Protein AF-A0A5C5ULB0-F1 (afdb_monomer_lite)

Foldseek 3Di:
DAWQAAAADVVDDPGDKDWDDDDDDPLIAIDHWTWDADPPPGDIDTDGPCCVSVPD

pLDDT: mean 85.69, std 11.92, range [55.59, 98.25]

Radius of gyration: 13.54 Å; chains: 1; bounding box: 31×30×35 Å

Secondary structure (DSSP, 8-state):
-EEEE----TT-SS---EEEE-SSTT-EEEEPPEEEE-TTT--EEEE-S-GGGGT-

Sequence (56 aa):
MIAGCKVTVEGGMYGLKISRKGGGLFRRASAKPKAAVCPKCGYTALYIDNPSEFTR

Structure (mmCIF, N/CA/C/O backbone):
data_AF-A0A5C5ULB0-F1
#
_entry.id   AF-A0A5C5ULB0-F1
#
loop_
_atom_site.group_PDB
_atom_site.id
_atom_site.type_symbol
_atom_site.label_atom_id
_atom_site.label_alt_id
_atom_site.label_comp_id
_atom_site.label_asym_id
_atom_site.label_entity_id
_atom_site.label_seq_id
_atom_site.pdbx_PDB_ins_code
_atom_site.Cartn_x
_atom_site.Cartn_y
_atom_site.Cartn_z
_atom_site.occupancy
_atom_site.B_iso_or_equiv
_atom_site.auth_seq_id
_atom_site.auth_comp_id
_atom_site.auth_asym_id
_atom_site.auth_atom_id
_atom_site.pdbx_PDB_model_num
ATOM 1 N N . MET A 1 1 ? -8.069 -7.217 9.578 1.00 93.44 1 MET A N 1
ATOM 2 C CA . MET A 1 1 ? -7.474 -5.967 9.056 1.00 93.44 1 MET A CA 1
ATOM 3 C C . MET A 1 1 ? -8.415 -5.426 7.992 1.00 93.44 1 MET A C 1
ATOM 5 O O . MET A 1 1 ? -8.879 -6.221 7.187 1.00 93.44 1 MET A O 1
ATOM 9 N N . ILE A 1 2 ? -8.726 -4.132 8.004 1.00 96.69 2 ILE A N 1
ATOM 10 C CA . ILE A 1 2 ? -9.458 -3.454 6.928 1.00 96.69 2 ILE A CA 1
ATOM 11 C C . ILE A 1 2 ? -8.440 -3.170 5.827 1.00 96.69 2 ILE A C 1
ATOM 13 O O . ILE A 1 2 ? -7.504 -2.411 6.059 1.00 96.69 2 ILE A O 1
ATOM 17 N N . ALA A 1 3 ? -8.568 -3.838 4.683 1.00 95.38 3 ALA A N 1
ATOM 18 C CA . ALA A 1 3 ? -7.649 -3.717 3.553 1.00 95.38 3 ALA A CA 1
ATOM 19 C C . ALA A 1 3 ? -8.127 -2.660 2.544 1.00 95.38 3 ALA A C 1
ATOM 21 O O . ALA A 1 3 ? -9.272 -2.216 2.583 1.00 95.38 3 ALA A O 1
ATOM 22 N N . GLY A 1 4 ? -7.251 -2.277 1.615 1.00 94.00 4 GLY A N 1
ATOM 23 C CA . GLY A 1 4 ? -7.579 -1.335 0.543 1.00 94.00 4 GLY A CA 1
ATOM 24 C C . GLY A 1 4 ? -7.570 0.134 0.967 1.00 94.00 4 GLY A C 1
ATOM 25 O O . GLY A 1 4 ? -8.039 0.983 0.212 1.00 94.00 4 GLY A O 1
ATOM 26 N N . CYS A 1 5 ? -7.021 0.459 2.138 1.00 93.38 5 CYS A N 1
ATOM 27 C CA . CYS A 1 5 ? -6.885 1.841 2.580 1.00 93.38 5 CYS A CA 1
ATOM 28 C C . CYS A 1 5 ? -5.862 2.586 1.706 1.00 93.38 5 CYS A C 1
ATOM 30 O O . CYS A 1 5 ? -4.821 2.040 1.321 1.00 93.38 5 CYS A O 1
ATOM 32 N N . LYS A 1 6 ? -6.153 3.853 1.398 1.00 90.75 6 LYS A N 1
ATOM 33 C CA . LYS A 1 6 ? -5.266 4.732 0.628 1.00 90.75 6 LYS A CA 1
ATOM 34 C C . LYS A 1 6 ? -4.276 5.419 1.563 1.00 90.75 6 LYS A C 1
ATOM 36 O O . LYS A 1 6 ? -4.668 5.875 2.630 1.00 90.75 6 LYS A O 1
ATOM 41 N N . VAL A 1 7 ? -3.018 5.529 1.139 1.00 89.19 7 VAL A N 1
ATOM 42 C CA . VAL A 1 7 ? -1.981 6.255 1.885 1.00 89.19 7 VAL A CA 1
ATOM 43 C C . VAL A 1 7 ? -1.581 7.504 1.117 1.00 89.19 7 VAL A C 1
ATOM 45 O O . VAL A 1 7 ? -1.140 7.431 -0.033 1.00 89.19 7 VAL A O 1
ATOM 48 N N . THR A 1 8 ? -1.742 8.652 1.760 1.00 89.94 8 THR A N 1
ATOM 49 C CA . THR A 1 8 ? -1.376 9.972 1.242 1.00 89.94 8 THR A CA 1
ATOM 50 C C . THR A 1 8 ? -0.484 10.678 2.253 1.00 89.94 8 THR A C 1
ATOM 52 O O . THR A 1 8 ? -0.611 10.446 3.450 1.00 89.94 8 THR A O 1
ATOM 55 N N . VAL A 1 9 ? 0.423 11.526 1.775 1.00 86.19 9 VAL A N 1
ATOM 56 C CA . VAL A 1 9 ? 1.217 12.408 2.638 1.00 86.19 9 VAL A CA 1
ATOM 57 C C . VAL A 1 9 ? 0.469 13.732 2.730 1.00 86.19 9 VAL A C 1
ATOM 59 O O . VAL A 1 9 ? 0.074 14.273 1.697 1.00 86.19 9 VAL A O 1
ATOM 62 N N . GLU A 1 10 ? 0.239 14.242 3.935 1.00 84.88 10 GLU A N 1
ATOM 63 C CA . GLU A 1 10 ? -0.414 15.541 4.117 1.00 84.88 10 GLU A CA 1
ATOM 64 C C . GLU A 1 10 ? 0.423 16.653 3.467 1.00 84.88 10 GLU A C 1
ATOM 66 O O . GLU A 1 10 ? 1.648 16.671 3.570 1.00 84.88 10 GLU A O 1
ATOM 71 N N . GLY A 1 11 ? -0.233 17.538 2.712 1.00 81.50 11 GLY A N 1
ATOM 72 C CA . GLY A 1 11 ? 0.446 18.542 1.882 1.00 81.50 11 GLY A CA 1
ATOM 73 C C . GLY A 1 11 ? 1.044 18.011 0.567 1.00 81.50 11 GLY A C 1
ATOM 74 O O . GLY A 1 11 ? 1.613 18.792 -0.192 1.00 81.50 11 GLY A O 1
ATOM 75 N N . GLY A 1 12 ? 0.898 16.715 0.251 1.00 73.19 12 GLY A N 1
ATOM 76 C CA . GLY A 1 12 ? 1.376 16.100 -0.992 1.00 73.19 12 GLY A CA 1
ATOM 77 C C . GLY A 1 12 ? 0.268 15.408 -1.797 1.00 73.19 12 GLY A C 1
ATOM 78 O O . GLY A 1 12 ? -0.442 14.542 -1.298 1.00 73.19 12 GLY A O 1
ATOM 79 N N . MET A 1 13 ? 0.152 15.716 -3.094 1.00 69.38 13 MET A N 1
ATOM 80 C CA . MET A 1 13 ? -0.887 15.126 -3.963 1.00 69.38 13 MET A CA 1
ATOM 81 C C . MET A 1 13 ? -0.623 13.673 -4.391 1.00 69.38 13 MET A C 1
ATOM 83 O O . MET A 1 13 ? -1.546 12.970 -4.804 1.00 69.38 13 MET A O 1
ATOM 87 N N . TYR A 1 14 ? 0.625 13.206 -4.334 1.00 74.38 14 TYR A N 1
ATOM 88 C CA . TYR A 1 14 ? 1.040 11.998 -5.063 1.00 74.38 14 TYR A CA 1
ATOM 89 C C . TYR A 1 14 ? 1.084 10.712 -4.221 1.00 74.38 14 TYR A C 1
ATOM 91 O O . TYR A 1 14 ? 1.182 9.622 -4.790 1.00 74.38 14 TYR A O 1
ATOM 99 N N . GLY A 1 15 ? 0.955 10.823 -2.893 1.00 82.12 15 GLY A N 1
ATOM 100 C CA . GLY A 1 15 ? 1.060 9.697 -1.959 1.00 82.12 15 GLY A CA 1
ATOM 101 C C . GLY A 1 15 ? 2.453 9.060 -1.912 1.00 82.12 15 GLY A C 1
ATOM 102 O O . GLY A 1 15 ? 3.445 9.673 -2.305 1.00 82.12 15 GLY A O 1
ATOM 103 N N . LEU A 1 16 ? 2.531 7.828 -1.402 1.00 88.69 16 LEU A N 1
ATOM 104 C CA . LEU A 1 16 ? 3.780 7.063 -1.328 1.00 88.69 16 LEU A CA 1
ATOM 105 C C . LEU A 1 16 ? 4.028 6.261 -2.616 1.00 88.69 16 LEU A C 1
ATOM 107 O O . LEU A 1 16 ? 3.099 5.774 -3.261 1.00 88.69 16 LEU A O 1
ATOM 111 N N . LYS A 1 17 ? 5.303 6.071 -2.965 1.00 89.38 17 LYS A N 1
ATOM 112 C CA . LYS A 1 17 ? 5.756 5.169 -4.032 1.00 89.38 17 LYS A CA 1
ATOM 113 C C . LYS A 1 17 ? 6.916 4.336 -3.503 1.00 89.38 17 LYS A C 1
ATOM 115 O O . LYS A 1 17 ? 7.901 4.889 -3.025 1.00 89.38 17 LYS A O 1
ATOM 120 N N . ILE A 1 18 ? 6.809 3.017 -3.611 1.00 88.69 18 ILE A N 1
ATOM 121 C CA . ILE A 1 18 ? 7.895 2.091 -3.282 1.00 88.69 18 ILE A CA 1
ATOM 122 C C . ILE A 1 18 ? 8.633 1.765 -4.578 1.00 88.69 18 ILE A C 1
ATOM 124 O O . ILE A 1 18 ? 8.003 1.539 -5.612 1.00 88.69 18 ILE A O 1
ATOM 128 N N . SER A 1 19 ? 9.964 1.749 -4.534 1.00 87.31 19 SER A N 1
ATOM 129 C CA . SER A 1 19 ? 10.801 1.378 -5.676 1.00 87.31 19 SER A CA 1
ATOM 130 C C . SER A 1 19 ? 11.974 0.504 -5.254 1.00 87.31 19 SER A C 1
ATOM 132 O O . SER A 1 19 ? 12.641 0.815 -4.270 1.00 87.31 19 SER A O 1
ATOM 134 N N . ARG A 1 20 ? 12.270 -0.539 -6.034 1.00 83.50 20 ARG A N 1
ATOM 135 C CA . ARG A 1 20 ? 13.480 -1.358 -5.885 1.00 83.50 20 ARG A CA 1
ATOM 136 C C . ARG A 1 20 ? 14.455 -1.012 -7.005 1.00 83.50 20 ARG A C 1
ATOM 138 O O . ARG A 1 20 ? 14.107 -1.094 -8.184 1.00 83.50 20 ARG A O 1
ATOM 145 N N . LYS A 1 21 ? 15.685 -0.643 -6.638 1.00 71.62 21 LYS A N 1
ATOM 146 C CA . LYS A 1 21 ? 16.812 -0.611 -7.578 1.00 71.62 21 LYS A CA 1
ATOM 147 C C . LYS A 1 21 ? 17.275 -2.053 -7.789 1.00 71.62 21 LYS A C 1
ATOM 149 O O . LYS A 1 21 ? 17.773 -2.672 -6.855 1.00 71.62 21 LYS A O 1
ATOM 154 N N . GLY A 1 22 ? 17.074 -2.605 -8.978 1.00 66.62 22 GLY A N 1
ATOM 155 C CA . GLY A 1 22 ? 17.697 -3.863 -9.378 1.00 66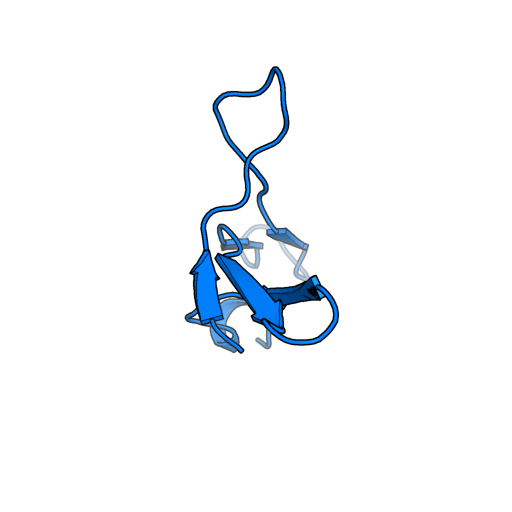.62 22 GLY A CA 1
ATOM 156 C C . GLY A 1 22 ? 19.095 -3.648 -9.960 1.00 66.62 22 GLY A C 1
ATOM 157 O O . GLY A 1 22 ? 19.524 -2.519 -10.203 1.00 66.62 22 GLY A O 1
ATOM 158 N N . GLY A 1 23 ? 19.809 -4.752 -10.192 1.00 59.09 23 GLY A N 1
ATOM 159 C CA . GLY A 1 23 ? 21.101 -4.743 -10.880 1.00 59.09 23 GLY A CA 1
ATOM 160 C C . GLY A 1 23 ? 20.929 -4.453 -12.373 1.00 59.09 23 GLY A C 1
ATOM 161 O O . GLY A 1 23 ? 20.654 -5.366 -13.146 1.00 59.09 23 GLY A O 1
ATOM 162 N N . GLY A 1 24 ? 21.044 -3.185 -12.773 1.00 59.03 24 GLY A N 1
ATOM 163 C CA . GLY A 1 24 ? 21.049 -2.749 -14.176 1.00 59.03 24 GLY A CA 1
ATOM 164 C C . GLY A 1 24 ? 19.962 -1.730 -14.545 1.00 59.03 24 GLY A C 1
ATOM 165 O O . GLY A 1 24 ? 19.039 -1.456 -13.778 1.00 59.03 24 GLY A O 1
ATOM 166 N N . LEU A 1 25 ? 20.071 -1.161 -15.752 1.00 55.59 25 LEU A N 1
ATOM 167 C CA . LEU A 1 25 ? 19.242 -0.040 -16.226 1.00 55.59 25 LEU A CA 1
ATOM 168 C C . LEU A 1 25 ? 17.748 -0.399 -16.388 1.00 55.59 25 LEU A C 1
ATOM 170 O O . LEU A 1 25 ? 16.894 0.464 -16.195 1.00 55.59 25 LEU A O 1
ATOM 174 N N . PHE A 1 26 ? 17.436 -1.675 -16.645 1.00 58.75 26 PHE A N 1
ATOM 175 C CA . PHE A 1 26 ? 16.079 -2.181 -16.909 1.00 58.75 26 PHE A CA 1
ATOM 176 C C . PHE A 1 26 ? 15.423 -2.924 -15.733 1.00 58.75 26 PHE A C 1
ATOM 178 O O . PHE A 1 26 ? 14.261 -3.306 -15.821 1.00 58.75 26 PHE A O 1
ATOM 185 N N . ARG A 1 27 ? 16.124 -3.124 -14.608 1.00 64.38 27 ARG A N 1
ATOM 186 C CA . ARG A 1 27 ? 15.584 -3.850 -13.441 1.00 64.38 27 ARG A CA 1
ATOM 187 C C . ARG A 1 27 ? 15.009 -2.892 -12.398 1.00 64.38 27 ARG A C 1
ATOM 189 O O . ARG A 1 27 ? 15.464 -2.860 -11.259 1.00 64.38 27 ARG A O 1
ATOM 196 N N . ARG A 1 28 ? 14.048 -2.054 -12.784 1.00 75.06 28 ARG A N 1
ATOM 197 C CA . ARG A 1 28 ? 13.392 -1.109 -11.864 1.00 75.06 28 ARG A CA 1
ATOM 198 C C . ARG A 1 28 ? 11.951 -1.546 -11.633 1.00 75.06 28 ARG A C 1
ATOM 200 O O . ARG A 1 28 ? 11.160 -1.532 -12.565 1.00 75.06 28 ARG A O 1
ATOM 207 N N . ALA A 1 29 ? 11.621 -1.897 -10.394 1.00 86.19 29 ALA A N 1
ATOM 208 C CA . ALA A 1 29 ? 10.244 -2.143 -9.976 1.00 86.19 29 ALA A CA 1
ATOM 209 C C . ALA A 1 29 ? 9.736 -0.932 -9.201 1.00 86.19 29 ALA A C 1
ATOM 211 O O . ALA A 1 29 ? 10.476 -0.361 -8.390 1.00 86.19 29 ALA A O 1
ATOM 212 N N . SER A 1 30 ? 8.492 -0.524 -9.442 1.00 89.31 30 SER A N 1
ATOM 213 C CA . SER A 1 30 ? 7.872 0.521 -8.640 1.00 89.31 30 SER A CA 1
ATOM 214 C C . SER A 1 30 ? 6.369 0.348 -8.531 1.00 89.31 30 SER A C 1
ATOM 216 O O . SER A 1 30 ? 5.715 0.129 -9.543 1.00 89.31 30 SER A O 1
ATOM 218 N N . ALA A 1 31 ? 5.827 0.532 -7.332 1.00 90.81 31 ALA A N 1
ATOM 219 C CA . ALA A 1 31 ? 4.406 0.378 -7.059 1.00 90.81 31 ALA A CA 1
ATOM 220 C C . ALA A 1 31 ? 3.927 1.414 -6.038 1.00 90.81 31 ALA A C 1
ATOM 222 O O . ALA A 1 31 ? 4.703 1.930 -5.227 1.00 90.81 31 ALA A O 1
ATOM 223 N N . LYS A 1 32 ? 2.629 1.71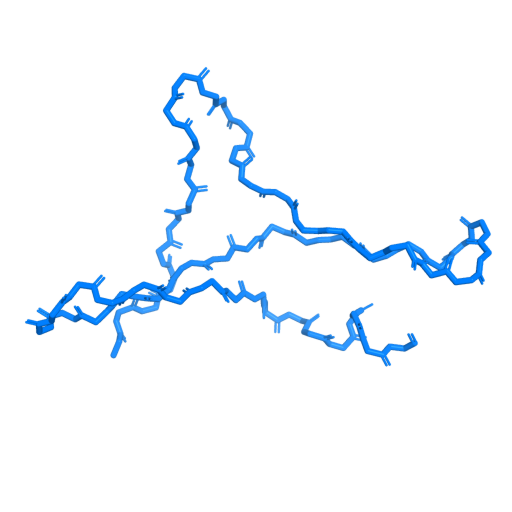9 -6.082 1.00 91.81 32 LYS A N 1
ATOM 224 C CA . LYS A 1 32 ? 1.957 2.516 -5.052 1.00 91.81 32 LYS A CA 1
ATOM 225 C C . LYS A 1 32 ? 1.483 1.561 -3.952 1.00 91.81 32 LYS A C 1
ATOM 227 O O . LYS A 1 32 ? 0.696 0.667 -4.266 1.00 91.81 32 LYS A O 1
ATOM 232 N N . PRO A 1 33 ? 1.954 1.699 -2.702 1.00 93.25 33 PRO A N 1
ATOM 233 C CA . PRO A 1 33 ? 1.483 0.855 -1.622 1.00 93.25 33 PRO A CA 1
ATOM 234 C C . PRO A 1 33 ? 0.050 1.217 -1.230 1.00 93.25 33 PRO A C 1
ATOM 236 O O . PRO A 1 33 ? -0.360 2.379 -1.273 1.00 93.25 33 PRO A O 1
ATOM 239 N N . LYS A 1 34 ? -0.686 0.199 -0.804 1.00 94.88 34 LYS A N 1
ATOM 240 C CA . LYS A 1 34 ? -1.938 0.301 -0.058 1.00 94.88 34 LYS A CA 1
ATOM 241 C C . LYS A 1 34 ? -1.653 0.094 1.424 1.00 94.88 34 LYS A C 1
ATOM 243 O O . LYS A 1 34 ? -0.581 -0.387 1.794 1.00 94.88 34 LYS A O 1
ATOM 248 N N . ALA A 1 35 ? -2.626 0.425 2.260 1.00 96.31 35 ALA A N 1
ATOM 249 C CA . ALA A 1 35 ? -2.593 0.137 3.683 1.00 96.31 35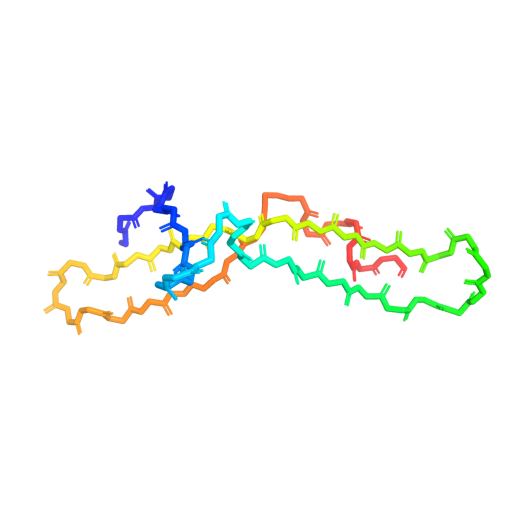 ALA A CA 1
ATOM 250 C C . ALA A 1 35 ? -3.680 -0.860 4.083 1.00 96.31 35 ALA A C 1
ATOM 252 O O . ALA A 1 35 ? -4.767 -0.906 3.501 1.00 96.31 35 ALA A O 1
ATOM 253 N N . ALA A 1 36 ? -3.369 -1.652 5.103 1.00 97.56 36 ALA A N 1
ATOM 254 C CA . ALA A 1 36 ? -4.332 -2.441 5.843 1.00 97.56 36 ALA A CA 1
ATOM 255 C C . ALA A 1 36 ? -4.260 -2.052 7.322 1.00 97.56 36 ALA A C 1
ATOM 257 O O . ALA A 1 36 ? -3.175 -2.047 7.902 1.00 97.56 36 ALA A O 1
ATOM 258 N N . VAL A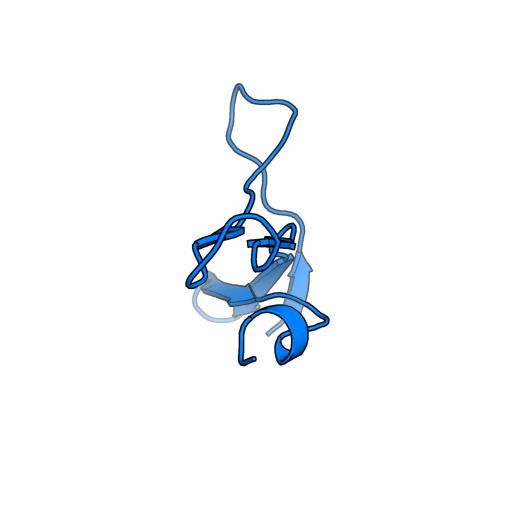 1 37 ? -5.406 -1.726 7.920 1.00 98.12 37 VAL A N 1
ATOM 259 C CA . VAL A 1 37 ? -5.492 -1.197 9.290 1.00 98.12 37 VAL A CA 1
ATOM 260 C C . VAL A 1 37 ? -6.171 -2.212 10.204 1.00 98.12 37 VAL A C 1
ATOM 262 O O . VAL A 1 37 ? -7.222 -2.770 9.880 1.00 98.12 37 VAL A O 1
ATOM 265 N N . CYS A 1 38 ? -5.588 -2.482 11.367 1.00 97.88 38 CYS A N 1
ATOM 266 C CA . CYS A 1 38 ? -6.228 -3.284 12.399 1.00 97.88 38 CYS A CA 1
ATOM 267 C C . CYS A 1 38 ? -7.335 -2.459 13.076 1.00 97.88 38 CYS A C 1
ATOM 269 O O . CYS A 1 38 ? -7.012 -1.493 13.765 1.00 97.88 38 CYS A O 1
ATOM 271 N N . PRO A 1 39 ? -8.622 -2.845 12.971 1.00 96.62 39 PRO A N 1
ATOM 272 C CA . PRO A 1 39 ? -9.709 -2.069 13.572 1.00 96.62 39 PRO A CA 1
ATOM 273 C C . PRO A 1 39 ? -9.700 -2.094 15.109 1.00 96.62 39 PRO A C 1
ATOM 275 O O . PRO A 1 39 ? -10.380 -1.291 15.731 1.00 96.62 39 PRO A O 1
ATOM 278 N N . LYS A 1 40 ? -8.941 -3.010 15.730 1.00 98.25 40 LYS A N 1
ATOM 279 C CA . LYS A 1 40 ? -8.857 -3.144 17.192 1.00 98.25 40 LYS A CA 1
ATOM 280 C C . LYS A 1 40 ? -7.784 -2.251 17.823 1.00 98.25 40 LYS A C 1
ATOM 282 O O . LYS A 1 40 ? -7.994 -1.750 18.918 1.00 98.25 40 LYS A O 1
ATOM 287 N N . CYS A 1 41 ? -6.621 -2.108 17.183 1.00 98.06 41 CYS A N 1
ATOM 288 C CA . CYS A 1 41 ? -5.461 -1.430 17.782 1.00 98.06 41 CYS A CA 1
ATOM 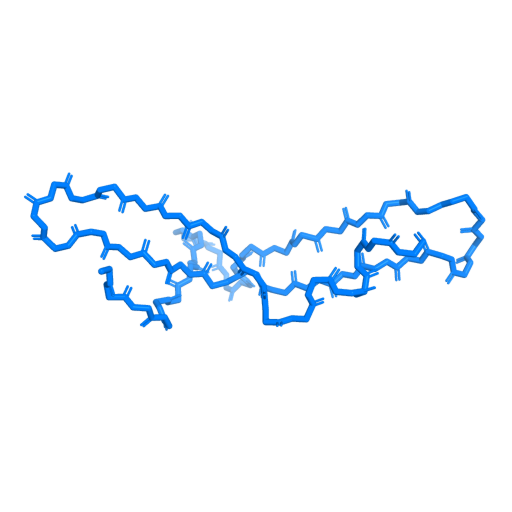289 C C . CYS A 1 41 ? -4.780 -0.398 16.873 1.00 98.06 41 CYS A C 1
ATOM 291 O O . CYS A 1 41 ? -3.771 0.175 17.266 1.00 98.06 41 CYS A O 1
ATOM 293 N N . GLY A 1 42 ? -5.273 -0.182 15.651 1.00 97.06 42 GLY A N 1
ATOM 294 C CA . GLY A 1 42 ? -4.718 0.812 14.726 1.00 97.06 42 GLY A CA 1
ATOM 295 C C . GLY A 1 42 ? -3.409 0.415 14.037 1.00 97.06 42 GLY A C 1
ATOM 296 O O . GLY A 1 42 ? -2.916 1.175 13.204 1.00 97.06 42 GLY A O 1
ATOM 297 N N . TYR A 1 43 ? -2.853 -0.772 14.318 1.00 97.75 43 TYR A N 1
ATOM 298 C CA . TYR A 1 43 ? -1.676 -1.269 13.598 1.00 97.75 43 TYR A CA 1
ATOM 299 C C . TYR A 1 43 ? -1.906 -1.201 12.085 1.00 97.75 43 TYR A C 1
ATOM 301 O O . TYR A 1 43 ? -2.907 -1.718 11.584 1.00 97.75 43 TYR A O 1
ATOM 309 N N . THR A 1 44 ? -0.982 -0.558 11.376 1.00 96.50 44 THR A N 1
ATOM 310 C CA . THR A 1 44 ? -1.107 -0.280 9.946 1.00 96.50 44 THR A CA 1
ATOM 311 C C . THR A 1 44 ? 0.037 -0.940 9.194 1.00 96.50 44 THR A C 1
ATOM 313 O O . THR A 1 44 ? 1.203 -0.631 9.428 1.00 96.50 44 THR A O 1
ATOM 316 N N . ALA A 1 45 ? -0.301 -1.843 8.277 1.00 96.25 45 ALA A N 1
ATOM 317 C CA . ALA A 1 45 ? 0.654 -2.487 7.384 1.00 96.25 45 ALA A CA 1
ATOM 318 C C . ALA A 1 45 ? 0.563 -1.878 5.985 1.00 96.25 45 ALA A C 1
ATOM 320 O O . ALA A 1 45 ? -0.537 -1.685 5.466 1.00 96.25 45 ALA A O 1
ATOM 321 N N . LEU A 1 46 ? 1.712 -1.628 5.358 1.00 95.38 46 LEU A N 1
ATOM 322 C CA . LEU A 1 46 ? 1.800 -1.237 3.952 1.00 95.38 46 LEU A CA 1
ATOM 323 C C . LEU A 1 46 ? 2.051 -2.470 3.083 1.00 95.38 46 LEU A C 1
ATOM 325 O O . LEU A 1 46 ? 2.884 -3.306 3.426 1.00 95.38 46 LEU A O 1
ATOM 329 N N . TYR A 1 47 ? 1.358 -2.576 1.952 1.00 94.44 47 TYR A N 1
ATOM 330 C CA . TYR A 1 47 ? 1.504 -3.696 1.020 1.00 94.44 47 TYR A CA 1
ATOM 331 C C . TYR A 1 47 ? 1.272 -3.265 -0.433 1.00 94.44 47 TYR A C 1
ATOM 333 O O . TYR A 1 47 ? 0.764 -2.179 -0.701 1.00 94.44 47 TYR A 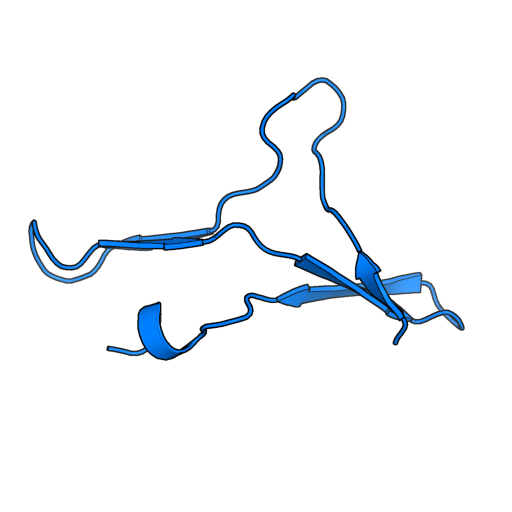O 1
ATOM 341 N N . ILE A 1 48 ? 1.649 -4.119 -1.383 1.00 92.94 48 ILE A N 1
ATOM 342 C CA . ILE A 1 48 ? 1.429 -3.936 -2.826 1.00 92.94 48 ILE A CA 1
ATOM 343 C C . ILE A 1 48 ? 0.710 -5.169 -3.379 1.00 92.94 48 ILE A C 1
ATOM 345 O O . ILE A 1 48 ? 0.925 -6.266 -2.870 1.00 92.94 48 ILE A O 1
ATOM 349 N N . ASP A 1 49 ? -0.132 -5.005 -4.402 1.00 90.31 49 ASP A N 1
ATOM 350 C CA . ASP A 1 49 ? -0.928 -6.125 -4.936 1.00 90.31 49 ASP A CA 1
ATOM 351 C C . ASP A 1 49 ? -0.064 -7.168 -5.673 1.00 90.31 49 ASP A C 1
ATOM 353 O O . ASP A 1 49 ? -0.329 -8.361 -5.575 1.00 90.31 49 ASP A O 1
ATOM 357 N N . ASN A 1 50 ? 1.001 -6.729 -6.360 1.00 88.44 50 ASN A N 1
ATOM 358 C CA . ASN A 1 50 ? 1.862 -7.579 -7.192 1.00 88.44 50 ASN A CA 1
ATOM 359 C C . ASN A 1 50 ? 3.302 -7.653 -6.643 1.00 88.44 50 ASN A C 1
ATOM 361 O O . ASN A 1 50 ? 4.226 -7.074 -7.226 1.00 88.44 50 ASN A O 1
ATOM 365 N N . PRO A 1 51 ? 3.552 -8.364 -5.528 1.00 88.75 51 PRO A N 1
ATOM 366 C CA . PRO A 1 51 ? 4.888 -8.444 -4.934 1.00 88.75 51 PRO A CA 1
ATOM 367 C C . PRO A 1 51 ? 5.921 -9.121 -5.846 1.00 88.75 51 PRO A C 1
ATOM 369 O O . PRO A 1 51 ? 7.116 -8.882 -5.690 1.00 88.75 51 PRO A O 1
ATOM 372 N N . SER A 1 52 ? 5.483 -9.905 -6.839 1.00 86.81 52 SER A N 1
ATOM 373 C CA . SER A 1 52 ? 6.348 -10.556 -7.833 1.00 86.81 52 SER A CA 1
ATOM 374 C C . SER A 1 52 ? 7.184 -9.580 -8.665 1.00 86.81 52 SER A C 1
ATOM 376 O O . SER A 1 52 ? 8.240 -9.951 -9.174 1.00 86.81 52 SER A O 1
ATOM 378 N N . GLU A 1 53 ? 6.744 -8.326 -8.803 1.00 81.19 53 GLU A N 1
ATOM 379 C CA . GLU A 1 53 ? 7.537 -7.275 -9.452 1.00 81.19 53 GLU A CA 1
ATOM 380 C C . GLU A 1 53 ? 8.792 -6.927 -8.635 1.00 81.19 53 GLU A C 1
ATOM 382 O O . GLU A 1 53 ? 9.796 -6.488 -9.188 1.00 81.19 53 GLU A O 1
ATOM 387 N N . PHE A 1 54 ? 8.761 -7.167 -7.322 1.00 84.12 54 PHE A N 1
ATOM 388 C CA . PHE A 1 54 ? 9.812 -6.811 -6.375 1.00 84.12 54 PHE A CA 1
ATOM 389 C C . PHE A 1 54 ? 10.687 -7.985 -5.939 1.00 84.12 54 PHE A C 1
ATOM 391 O O . PHE A 1 54 ? 11.622 -7.748 -5.180 1.00 84.12 54 PHE A O 1
ATOM 398 N N . THR A 1 55 ? 10.453 -9.210 -6.412 1.00 76.62 55 THR A N 1
ATOM 399 C CA . THR A 1 55 ? 11.195 -10.418 -5.990 1.00 76.62 55 THR A CA 1
ATOM 400 C C . THR A 1 55 ? 12.070 -11.044 -7.081 1.00 76.62 55 THR A C 1
ATOM 402 O O . THR A 1 55 ? 12.817 -11.970 -6.780 1.00 76.62 55 THR A O 1
ATOM 405 N N . ARG A 1 56 ? 12.030 -10.532 -8.319 1.00 60.69 56 ARG A N 1
ATOM 406 C CA . ARG A 1 56 ? 12.903 -10.974 -9.427 1.00 60.69 56 ARG A CA 1
ATOM 407 C C . ARG A 1 56 ? 14.331 -10.422 -9.371 1.00 60.69 56 ARG A C 1
ATOM 409 O O . ARG A 1 56 ? 14.571 -9.416 -8.660 1.00 60.69 56 ARG A O 1
#